Protein AF-A0A0C2BKU8-F1 (afdb_monomer_lite)

Radius of gyration: 34.95 Å; chains: 1; bounding box: 82×51×91 Å

Sequence (147 aa):
ICYSTWIFSVIFDGPMEIPIPKVNTPAYRVHENASNPDSPMIVQLNQTLTANYTGFSFHTLGENMFTNYTMDYTTERQTDFALMFAIIFSGVTATSLWRWDKPTDVSVSEHRASSARERRTRSMAAIPVVGKYSLERQQLERQQSLP

pLDDT: mean 70.04, std 15.06, range [38.47, 89.38]

Foldseek 3Di:
DVVVVVVCCQPPQAWDWDWDDLVPQVVQWDFPDPVDPPGGTDGDSVDTDTDTDRDNYPVVVVVVPDDDFDADPPPRDTDDPVNVVVVVVVVVVVVVVVVPPPPPPPPPVVVVVVVVVVVVVVVDDDDDDDDPPPPVVVVVVVVPPDD

Secondary structure (DSSP, 8-state):
-HHHHHHHHHHHPPPEEEEPPTT-GGGGEEES-TT-TTSPEEE-TTS--EEEE--S-HHHHHHHTS----B-TTT-SBP-HHHHHHHHHHHHHHHHHTTT-----THHHHHHHHHHHHHHHTT--------GGGTTHHHHGGGS---

Structure (mmCIF, N/CA/C/O backbone):
data_AF-A0A0C2BKU8-F1
#
_entry.id   AF-A0A0C2BKU8-F1
#
loop_
_atom_site.group_PDB
_atom_site.id
_atom_site.type_symbol
_atom_site.label_atom_id
_atom_site.label_alt_id
_atom_site.label_comp_id
_atom_site.label_asym_id
_atom_site.label_entity_id
_atom_site.label_seq_id
_atom_site.pdbx_PDB_ins_code
_atom_site.Cartn_x
_atom_site.Cartn_y
_atom_site.Cartn_z
_atom_site.occupancy
_atom_site.B_iso_or_equiv
_atom_site.auth_seq_id
_atom_site.auth_comp_id
_atom_site.auth_asym_id
_atom_site.auth_atom_id
_atom_site.pdbx_PDB_model_num
ATOM 1 N N . ILE A 1 1 ? -5.786 -14.640 30.287 1.00 66.88 1 ILE A N 1
ATOM 2 C CA . ILE A 1 1 ? -5.046 -13.358 30.210 1.00 66.88 1 ILE A CA 1
ATOM 3 C C . ILE A 1 1 ? -4.568 -13.072 28.785 1.00 66.88 1 ILE A C 1
ATOM 5 O O . ILE A 1 1 ? -5.021 -12.083 28.234 1.00 66.88 1 ILE A O 1
ATOM 9 N N . CYS A 1 2 ? -3.785 -13.938 28.129 1.00 74.69 2 CYS A N 1
ATOM 10 C CA . CYS A 1 2 ? -3.293 -13.645 26.766 1.00 74.69 2 CYS A CA 1
ATOM 11 C C . CYS A 1 2 ? -4.375 -13.695 25.666 1.00 74.69 2 CYS A C 1
ATOM 13 O O . CYS A 1 2 ? -4.401 -12.850 24.780 1.00 74.69 2 CYS A O 1
ATOM 15 N N . TYR A 1 3 ? -5.308 -14.652 25.729 1.00 82.88 3 TYR A N 1
ATOM 16 C CA . TYR A 1 3 ? -6.423 -14.710 24.769 1.00 82.88 3 TYR A CA 1
ATOM 17 C C . TYR A 1 3 ? -7.468 -13.619 25.012 1.00 82.88 3 TYR A C 1
ATOM 19 O O . TYR A 1 3 ? -8.064 -13.108 24.072 1.00 82.88 3 TYR A O 1
ATOM 27 N N . SER A 1 4 ? -7.670 -13.224 26.269 1.00 82.12 4 SER A N 1
ATOM 28 C CA . SER A 1 4 ? -8.626 -12.174 26.625 1.00 82.12 4 SER A CA 1
ATOM 29 C C . SER A 1 4 ? -8.178 -10.794 26.138 1.00 82.12 4 SER A C 1
ATOM 31 O O . SER A 1 4 ? -9.024 -10.022 25.707 1.00 82.12 4 SER A O 1
ATOM 33 N N . THR A 1 5 ? -6.873 -10.491 26.143 1.00 81.50 5 THR A N 1
ATOM 34 C CA . THR A 1 5 ? -6.351 -9.237 25.566 1.00 81.50 5 THR A CA 1
ATOM 35 C C . THR A 1 5 ? -6.493 -9.207 24.049 1.00 81.50 5 THR A C 1
ATOM 37 O O . THR A 1 5 ? -6.810 -8.161 23.495 1.00 81.50 5 THR A O 1
ATOM 40 N N . TRP A 1 6 ? -6.323 -10.353 23.381 1.00 80.25 6 TRP A N 1
ATOM 41 C CA . TRP A 1 6 ? -6.572 -10.460 21.945 1.00 80.25 6 TRP A CA 1
ATOM 42 C C . TRP A 1 6 ? -8.049 -10.214 21.618 1.00 80.25 6 TRP A C 1
ATOM 44 O O . TRP A 1 6 ? -8.342 -9.313 20.842 1.00 80.25 6 TRP A O 1
ATOM 54 N N . ILE A 1 7 ? -8.979 -10.919 22.279 1.00 79.50 7 ILE A N 1
ATOM 55 C CA . ILE A 1 7 ? -10.431 -10.732 22.076 1.00 79.50 7 ILE A CA 1
ATOM 56 C C . ILE A 1 7 ? -10.855 -9.284 22.363 1.00 79.50 7 ILE A C 1
ATOM 58 O O . ILE A 1 7 ? -11.674 -8.732 21.637 1.00 79.50 7 ILE A O 1
ATOM 62 N N . PHE A 1 8 ? -10.292 -8.655 23.398 1.00 75.75 8 PHE A N 1
ATOM 63 C CA . PHE A 1 8 ? -10.585 -7.260 23.721 1.00 75.75 8 PHE A CA 1
ATOM 64 C C . PHE A 1 8 ? -10.119 -6.298 22.615 1.00 75.75 8 PHE A C 1
ATOM 66 O O . PHE A 1 8 ? -10.878 -5.414 22.237 1.00 75.75 8 PHE A O 1
ATOM 73 N N . SER A 1 9 ? -8.932 -6.505 22.036 1.00 75.50 9 SER A N 1
ATOM 74 C CA . SER A 1 9 ? -8.468 -5.712 20.884 1.00 75.50 9 SER A CA 1
ATOM 75 C C . SER A 1 9 ? -9.400 -5.863 19.675 1.00 75.50 9 SER A C 1
ATOM 77 O O . SER A 1 9 ? -9.760 -4.869 19.057 1.00 75.50 9 SER A O 1
ATOM 79 N N . VAL A 1 10 ? -9.918 -7.068 19.409 1.00 72.88 10 VAL A N 1
ATOM 80 C CA . VAL A 1 10 ? -10.861 -7.292 18.293 1.00 72.88 10 VAL A CA 1
ATOM 81 C C . VAL A 1 10 ? -12.186 -6.525 18.447 1.00 72.88 10 VAL A C 1
ATOM 83 O O . VAL A 1 10 ? -12.819 -6.185 17.450 1.00 72.88 10 VAL A O 1
ATOM 86 N N . ILE A 1 11 ? -12.643 -6.290 19.682 1.00 73.62 11 ILE A N 1
ATOM 87 C CA . ILE A 1 11 ? -13.966 -5.703 19.960 1.00 73.62 11 ILE A CA 1
ATOM 88 C C . ILE A 1 11 ? -13.892 -4.184 20.176 1.00 73.62 11 ILE A C 1
ATOM 90 O O . ILE A 1 11 ? -14.856 -3.485 19.868 1.00 73.62 11 ILE A O 1
ATOM 94 N N . PHE A 1 12 ? -12.783 -3.672 20.719 1.00 68.44 12 PHE A N 1
ATOM 95 C CA . PHE A 1 12 ? -12.701 -2.294 21.218 1.00 68.44 12 PHE A CA 1
ATOM 96 C C . PHE A 1 12 ? -11.773 -1.364 20.423 1.00 68.44 12 PHE A C 1
ATOM 98 O O . PHE A 1 12 ? -11.759 -0.169 20.718 1.00 68.44 12 PHE A O 1
ATOM 105 N N . ASP A 1 13 ? -11.035 -1.852 19.421 1.00 68.62 13 ASP A N 1
ATOM 106 C CA . ASP A 1 13 ? -10.236 -0.968 18.565 1.00 68.62 13 ASP A CA 1
ATOM 107 C C . ASP A 1 13 ? -11.130 -0.209 17.564 1.00 6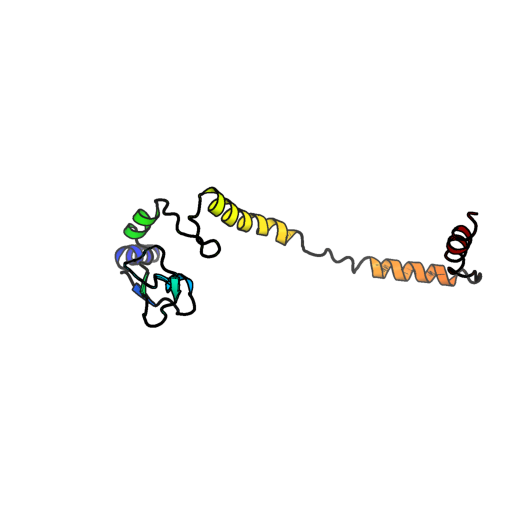8.62 13 ASP A C 1
ATOM 109 O O . ASP A 1 13 ? -11.822 -0.790 16.725 1.00 68.62 13 ASP A O 1
ATOM 113 N N . GLY A 1 14 ? -11.140 1.121 17.688 1.00 71.69 14 GLY A N 1
ATOM 114 C CA . GLY A 1 14 ? -11.842 2.040 16.789 1.00 71.69 14 GLY A CA 1
ATOM 115 C C . GLY A 1 14 ? -10.983 2.472 15.590 1.00 71.69 14 GLY A C 1
ATOM 116 O O . GLY A 1 14 ? -9.761 2.319 15.620 1.00 71.69 14 GLY A O 1
ATOM 117 N N . PRO A 1 15 ? -11.594 3.036 14.529 1.00 75.31 15 PRO A N 1
ATOM 118 C CA . PRO A 1 15 ? -10.853 3.553 13.382 1.00 75.31 15 PRO A CA 1
ATOM 119 C C . PRO A 1 15 ? -9.933 4.709 13.797 1.00 75.31 15 PRO A C 1
ATOM 121 O O . PRO A 1 15 ? -10.371 5.683 14.405 1.00 75.31 15 PRO A O 1
ATOM 124 N N . MET A 1 16 ? -8.655 4.600 13.442 1.00 82.38 16 MET A N 1
ATOM 125 C CA . MET A 1 16 ? -7.644 5.640 13.599 1.00 82.38 16 MET A CA 1
ATOM 126 C C . MET A 1 16 ? -7.436 6.362 12.268 1.00 82.38 16 MET A C 1
ATOM 128 O O . MET A 1 16 ? -7.187 5.724 11.246 1.00 82.38 16 MET A O 1
ATOM 132 N N . GLU A 1 17 ? -7.477 7.691 12.283 1.00 88.00 17 GLU A N 1
ATOM 133 C CA . GLU A 1 17 ? -7.132 8.505 11.117 1.00 88.00 17 GLU A CA 1
ATOM 134 C C . GLU A 1 17 ? -5.614 8.679 11.025 1.00 88.00 17 GLU A C 1
ATOM 136 O O . GLU A 1 17 ? -4.986 9.309 11.879 1.00 88.00 17 GLU A O 1
ATOM 141 N N . ILE A 1 18 ? -5.014 8.118 9.977 1.00 87.19 18 ILE A N 1
ATOM 142 C CA . ILE A 1 18 ? -3.577 8.204 9.719 1.00 87.19 18 ILE A CA 1
ATOM 143 C C . ILE A 1 18 ? -3.342 9.183 8.562 1.00 87.19 18 ILE A C 1
ATOM 145 O O . ILE A 1 18 ? -3.861 8.961 7.465 1.00 87.19 18 ILE A O 1
ATOM 149 N N . PRO A 1 19 ? -2.558 10.260 8.754 1.00 87.44 19 PRO A N 1
ATOM 150 C CA . PRO A 1 19 ? -2.251 11.191 7.677 1.00 87.44 19 PRO A CA 1
ATOM 151 C C . PRO A 1 19 ? -1.359 10.524 6.624 1.00 87.44 19 PRO A C 1
ATOM 153 O O . PRO A 1 19 ? -0.315 9.948 6.940 1.00 87.44 19 PRO A O 1
ATOM 156 N N . ILE A 1 20 ? -1.751 10.635 5.356 1.00 87.69 20 ILE A N 1
ATOM 157 C CA . ILE A 1 20 ? -0.957 10.147 4.229 1.00 87.69 20 ILE A CA 1
ATOM 158 C C . ILE A 1 20 ? 0.246 11.085 4.049 1.00 87.69 20 ILE A C 1
ATOM 160 O O . ILE A 1 20 ? 0.098 12.310 4.088 1.00 87.69 20 ILE A O 1
ATOM 164 N N . PRO A 1 21 ? 1.466 10.558 3.868 1.00 85.50 21 PRO A N 1
ATOM 165 C CA . PRO A 1 21 ? 2.624 11.404 3.651 1.00 85.50 21 PRO A CA 1
ATOM 166 C C . PRO A 1 21 ? 2.584 12.029 2.250 1.00 85.50 21 PRO A C 1
ATOM 168 O O . PRO A 1 21 ? 2.335 11.349 1.254 1.00 85.50 21 PRO A O 1
ATOM 171 N N . LYS A 1 22 ? 2.927 13.319 2.152 1.00 83.50 22 LYS A N 1
ATOM 172 C CA . LYS A 1 22 ? 2.912 14.094 0.892 1.00 83.50 22 LYS A CA 1
ATOM 173 C C . LYS A 1 22 ? 3.865 13.579 -0.196 1.00 83.50 22 LYS A C 1
ATOM 175 O O . LYS A 1 22 ? 3.753 13.991 -1.345 1.00 83.50 22 LYS A O 1
ATOM 180 N N . VAL A 1 23 ? 4.790 12.679 0.149 1.00 81.50 23 VAL A N 1
ATOM 181 C CA . VAL A 1 23 ? 5.654 11.985 -0.824 1.00 81.50 23 VAL A CA 1
ATOM 182 C C . VAL A 1 23 ? 4.901 10.932 -1.640 1.00 81.50 23 VAL A C 1
ATOM 184 O O . VAL A 1 23 ? 5.395 10.508 -2.679 1.00 81.50 23 VAL A O 1
ATOM 187 N N . ASN A 1 24 ? 3.707 10.516 -1.204 1.00 81.44 24 ASN A N 1
ATOM 188 C CA . ASN A 1 24 ? 2.858 9.600 -1.955 1.00 81.44 24 ASN A CA 1
ATOM 189 C C . ASN A 1 24 ? 2.138 10.345 -3.087 1.00 81.44 24 ASN A C 1
ATOM 191 O O . ASN A 1 24 ? 0.933 10.578 -3.023 1.00 81.44 24 ASN A O 1
ATOM 195 N N . THR A 1 25 ? 2.886 10.747 -4.117 1.00 79.69 25 THR A N 1
ATOM 196 C CA . THR A 1 25 ? 2.375 11.520 -5.258 1.00 79.69 25 THR A CA 1
ATOM 197 C C . THR A 1 25 ? 1.090 10.935 -5.857 1.00 79.69 25 THR A C 1
ATOM 199 O O . THR A 1 25 ? 0.172 11.725 -6.071 1.00 79.69 25 THR A O 1
ATOM 202 N N . PRO A 1 26 ? 0.949 9.604 -6.063 1.00 80.44 26 PRO A N 1
ATOM 203 C CA . PRO A 1 26 ? -0.278 9.015 -6.602 1.00 80.44 26 PRO A CA 1
ATOM 204 C C . PRO A 1 26 ? -1.553 9.316 -5.808 1.00 80.44 26 PRO A C 1
ATOM 206 O O . PRO A 1 26 ? -2.597 9.522 -6.417 1.00 80.44 26 PRO A O 1
ATOM 209 N N . ALA A 1 27 ? -1.483 9.402 -4.476 1.00 79.56 27 ALA A N 1
ATOM 210 C CA . ALA A 1 27 ? -2.663 9.662 -3.646 1.00 79.56 27 ALA A CA 1
ATOM 211 C C . ALA A 1 27 ? -3.203 11.095 -3.774 1.00 79.56 27 ALA A C 1
ATOM 213 O O . ALA A 1 27 ? -4.371 11.331 -3.491 1.00 79.56 27 ALA A O 1
ATOM 214 N N . TYR A 1 28 ? -2.375 12.048 -4.211 1.00 82.88 28 TYR A N 1
ATOM 215 C CA . TYR A 1 28 ? -2.745 13.463 -4.336 1.00 82.88 28 TYR A CA 1
ATOM 216 C C . TYR A 1 28 ? -3.042 13.884 -5.780 1.00 82.88 28 TYR A C 1
ATOM 218 O O . TYR A 1 28 ? -3.101 15.081 -6.069 1.00 82.88 28 TYR A O 1
ATOM 226 N N . ARG A 1 29 ? -3.191 12.929 -6.707 1.00 80.56 29 ARG A N 1
ATOM 227 C CA . ARG A 1 29 ? -3.529 13.217 -8.106 1.00 80.56 29 ARG A CA 1
ATOM 228 C C . ARG A 1 29 ? -5.030 13.453 -8.214 1.00 80.56 29 ARG A C 1
ATOM 230 O O . ARG A 1 29 ? -5.827 12.566 -7.932 1.00 80.56 29 ARG A O 1
ATOM 237 N N . VAL A 1 30 ? -5.404 14.657 -8.625 1.00 79.44 30 VAL A N 1
ATOM 238 C CA . VAL A 1 30 ? -6.793 15.073 -8.836 1.00 79.44 30 VAL A CA 1
ATOM 239 C C . VAL A 1 30 ? -6.903 15.620 -10.254 1.00 79.44 30 VAL A C 1
ATOM 241 O O . VAL A 1 30 ? -5.950 16.202 -10.770 1.00 79.44 30 VAL A O 1
ATOM 244 N N . HIS A 1 31 ? -8.044 15.419 -10.905 1.00 79.38 31 HIS A N 1
ATOM 245 C CA . HIS A 1 31 ? -8.305 16.025 -12.209 1.00 79.38 31 HIS A CA 1
ATOM 246 C C . HIS A 1 31 ? -8.246 17.553 -12.080 1.00 79.38 31 HIS A C 1
ATOM 248 O O . HIS A 1 31 ? -8.803 18.109 -11.130 1.00 79.38 31 HIS A O 1
ATOM 254 N N . GLU A 1 32 ? -7.569 18.231 -13.013 1.00 77.75 32 GLU A N 1
ATOM 255 C CA . GLU A 1 32 ? -7.480 19.699 -13.033 1.00 77.75 32 GLU A CA 1
ATOM 256 C C . GLU A 1 32 ? -8.868 20.346 -13.000 1.00 77.75 32 GLU A C 1
ATOM 258 O O . GLU A 1 32 ? -9.074 21.366 -12.342 1.00 77.75 32 GLU A O 1
ATOM 263 N N . ASN A 1 33 ? -9.839 19.708 -13.654 1.00 80.00 33 ASN A N 1
ATOM 264 C CA . ASN A 1 33 ? -11.221 20.133 -13.639 1.00 80.00 33 ASN A CA 1
ATOM 265 C C . ASN A 1 33 ? -12.131 18.977 -13.217 1.00 80.00 33 ASN A C 1
ATOM 267 O O . ASN A 1 33 ? -12.316 18.022 -13.967 1.00 80.00 33 ASN A O 1
ATOM 271 N N . ALA A 1 34 ? -12.771 19.103 -12.053 1.00 70.12 34 ALA A N 1
ATOM 272 C CA . ALA A 1 34 ? -13.730 18.113 -11.551 1.00 70.12 34 ALA A CA 1
ATOM 273 C C . ALA A 1 34 ? -14.908 17.865 -12.515 1.00 70.12 34 ALA A C 1
ATOM 275 O O . ALA A 1 34 ? -15.522 16.803 -12.485 1.00 70.12 34 ALA A O 1
ATOM 276 N N . SER A 1 35 ? -15.209 18.836 -13.382 1.00 79.25 35 SER A N 1
ATOM 277 C CA . SER A 1 35 ? -16.297 18.760 -14.361 1.00 79.25 35 SER A CA 1
ATOM 278 C C . SER A 1 35 ? -15.891 18.108 -15.687 1.00 79.25 35 SER A C 1
ATOM 280 O O . SER A 1 35 ? -16.768 17.813 -16.495 1.00 79.25 35 SER A O 1
ATOM 282 N N . ASN A 1 36 ? -14.590 17.919 -15.950 1.00 76.12 36 ASN A N 1
ATOM 283 C CA . ASN A 1 36 ? -14.095 17.331 -17.194 1.00 76.12 36 ASN A CA 1
ATOM 284 C C . ASN A 1 36 ? -13.255 16.072 -16.897 1.00 76.12 36 ASN A C 1
ATOM 286 O O . ASN A 1 36 ? -12.102 16.208 -16.473 1.00 76.12 36 ASN A O 1
ATOM 290 N N . PRO A 1 37 ? -13.798 14.864 -17.141 1.00 73.38 37 PRO A N 1
ATOM 291 C CA . PRO A 1 37 ? -13.095 13.609 -16.882 1.00 73.38 37 PRO A CA 1
ATOM 292 C C . PRO A 1 37 ? -11.882 13.387 -17.800 1.00 73.38 37 PRO A C 1
ATOM 294 O O . PRO A 1 37 ? -11.043 12.558 -17.478 1.00 73.38 37 PRO A O 1
ATOM 297 N N . ASP A 1 38 ? -11.748 14.149 -18.890 1.00 79.19 38 ASP A N 1
ATOM 298 C CA . ASP A 1 38 ? -10.607 14.068 -19.813 1.00 79.19 38 ASP A CA 1
ATOM 299 C C . ASP A 1 38 ? -9.499 15.092 -19.485 1.00 79.19 38 ASP A C 1
ATOM 301 O O . ASP A 1 38 ? -8.536 15.252 -20.239 1.00 79.19 38 ASP A O 1
ATOM 305 N N . SER A 1 39 ? -9.640 15.845 -18.388 1.00 73.81 39 SER A N 1
ATOM 306 C CA . SER A 1 39 ? -8.640 16.835 -17.972 1.00 73.81 39 SER A CA 1
ATOM 307 C C . SER A 1 39 ? -7.378 16.171 -17.401 1.00 73.81 39 SER A C 1
ATOM 309 O O . SER A 1 39 ? -7.461 15.102 -16.791 1.00 73.81 39 SER A O 1
ATOM 311 N 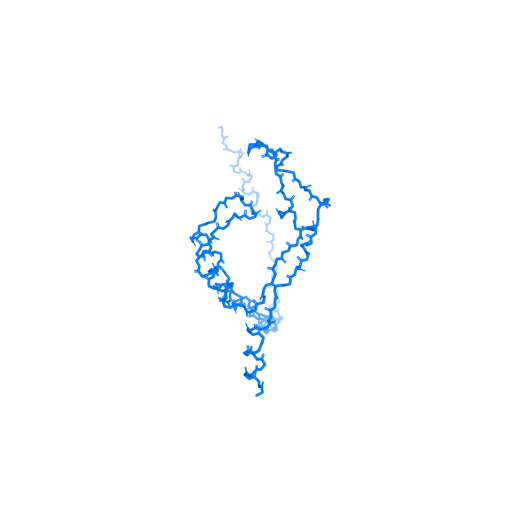N . PRO A 1 40 ? -6.188 16.780 -17.576 1.00 76.94 40 PRO A N 1
ATOM 312 C CA . PRO A 1 40 ? -4.953 16.201 -17.066 1.00 76.94 40 PRO A CA 1
ATOM 313 C C . PRO A 1 40 ? -4.985 16.110 -15.534 1.00 76.94 40 PRO A C 1
ATOM 315 O O . PRO A 1 40 ? -5.525 16.972 -14.836 1.00 76.94 40 PRO A O 1
ATOM 318 N N . MET A 1 41 ? -4.377 15.055 -14.995 1.00 75.56 41 MET A N 1
ATOM 319 C CA . MET A 1 41 ? -4.234 14.895 -13.551 1.00 75.56 41 MET A CA 1
ATOM 320 C C . MET A 1 41 ? -3.133 15.819 -13.023 1.00 75.56 41 MET A C 1
ATOM 322 O O . MET A 1 41 ? -1.978 15.721 -13.441 1.00 75.56 41 MET A O 1
ATOM 326 N N . ILE A 1 42 ? -3.470 16.665 -12.054 1.00 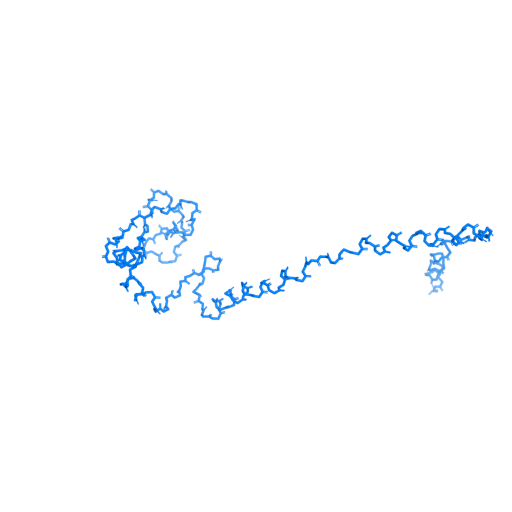79.12 42 ILE A N 1
ATOM 327 C CA . ILE A 1 42 ? -2.533 17.535 -11.339 1.00 79.12 42 ILE A CA 1
ATOM 328 C C . ILE A 1 42 ? -2.317 17.034 -9.911 1.00 79.12 42 ILE A C 1
ATOM 330 O O . ILE A 1 42 ? -3.208 16.456 -9.289 1.00 79.12 42 ILE A O 1
ATOM 334 N N . VAL A 1 43 ? -1.117 17.250 -9.369 1.00 81.75 43 VAL A N 1
ATOM 335 C CA . VAL A 1 43 ? -0.784 16.837 -8.000 1.00 81.75 43 VAL A CA 1
ATOM 336 C C . VAL A 1 43 ? -1.115 17.972 -7.026 1.00 81.75 43 VAL A C 1
ATOM 338 O O . VAL A 1 43 ? -0.496 19.035 -7.066 1.00 81.75 43 VAL A O 1
ATOM 341 N N . GLN A 1 44 ? -2.073 17.749 -6.128 1.00 78.75 44 GLN A N 1
ATOM 342 C CA . GLN A 1 44 ? -2.546 18.742 -5.160 1.00 78.75 44 GLN A CA 1
ATOM 343 C C . GLN A 1 44 ? -2.040 18.430 -3.739 1.00 78.75 44 GLN A C 1
ATOM 345 O O . GLN A 1 44 ? -2.685 17.710 -2.984 1.00 78.75 44 GLN A O 1
ATOM 350 N N . LEU A 1 45 ? -0.887 19.000 -3.353 1.00 80.00 45 LEU A N 1
ATOM 351 C CA . LEU A 1 45 ? -0.255 18.833 -2.019 1.00 80.00 45 LEU A CA 1
ATOM 352 C C . LEU A 1 45 ? -0.757 19.822 -0.945 1.00 80.00 45 LEU A C 1
ATOM 354 O O . LEU A 1 45 ? -0.239 19.855 0.181 1.00 80.00 45 LEU A O 1
ATOM 358 N N . ASN A 1 46 ? -1.715 20.675 -1.300 1.00 81.38 46 ASN A N 1
ATOM 359 C CA . ASN A 1 46 ? -2.305 21.677 -0.410 1.00 81.38 46 ASN A CA 1
ATOM 360 C C . ASN A 1 46 ? -3.264 21.055 0.621 1.00 81.38 46 ASN A C 1
ATOM 362 O O . ASN A 1 46 ? -3.410 21.600 1.711 1.00 81.38 46 ASN A O 1
ATOM 366 N N . GLN A 1 47 ? -3.855 19.905 0.305 1.00 78.06 47 GLN A N 1
ATOM 367 C CA . GLN A 1 47 ? -4.736 19.145 1.187 1.00 78.06 47 GLN A CA 1
ATOM 368 C C . GLN A 1 47 ? -3.971 18.102 2.011 1.00 78.06 47 GLN A C 1
ATOM 370 O O . GLN A 1 47 ? -2.961 17.546 1.571 1.00 78.06 47 GLN A O 1
ATOM 375 N N . THR A 1 48 ? -4.465 17.821 3.215 1.00 80.69 48 THR A N 1
ATOM 376 C CA . THR A 1 48 ? -3.992 16.710 4.049 1.00 80.69 48 THR A CA 1
ATOM 377 C C . THR A 1 48 ? -5.013 15.588 3.943 1.00 80.69 48 THR A C 1
ATOM 379 O O . THR A 1 48 ? -6.107 15.704 4.483 1.00 80.69 48 THR A O 1
ATOM 382 N N . LEU A 1 49 ? -4.664 14.524 3.222 1.00 82.75 49 LEU A N 1
ATOM 383 C CA . LEU A 1 49 ? -5.488 13.322 3.132 1.00 82.75 49 LEU A CA 1
ATOM 384 C C . LEU A 1 49 ? -5.234 12.444 4.359 1.00 82.75 49 LEU A C 1
ATOM 386 O O . LEU A 1 49 ? -4.079 12.165 4.692 1.00 82.75 49 LEU A O 1
ATOM 390 N N . THR A 1 50 ? -6.303 12.013 5.019 1.00 84.94 50 THR A N 1
ATOM 391 C CA . THR A 1 50 ? -6.269 11.014 6.090 1.00 84.94 50 THR A CA 1
ATOM 392 C C . THR A 1 50 ? -6.848 9.701 5.574 1.00 84.94 50 THR A C 1
ATOM 394 O O . THR A 1 50 ? -7.791 9.683 4.785 1.00 84.94 50 THR A O 1
ATOM 397 N N . ALA A 1 51 ? -6.240 8.590 5.977 1.00 84.06 51 ALA A N 1
ATOM 398 C CA . ALA A 1 51 ? -6.722 7.246 5.698 1.00 84.06 51 ALA A CA 1
ATOM 399 C C . ALA A 1 51 ? -7.205 6.601 6.999 1.00 84.06 51 ALA A C 1
ATOM 401 O O . ALA A 1 51 ? -6.546 6.716 8.033 1.00 84.06 51 ALA A O 1
ATOM 402 N N . ASN A 1 52 ? -8.336 5.899 6.937 1.00 87.25 52 ASN A N 1
ATOM 403 C CA . ASN A 1 52 ? -8.885 5.192 8.089 1.00 87.25 52 ASN A CA 1
ATOM 404 C C . ASN A 1 52 ? -8.214 3.830 8.246 1.00 87.25 52 ASN A C 1
ATOM 406 O O . ASN A 1 52 ? -8.355 2.952 7.396 1.00 87.25 52 ASN A O 1
ATOM 410 N N . TYR A 1 53 ? -7.517 3.649 9.361 1.00 84.00 53 TYR A N 1
ATOM 411 C CA . TYR A 1 53 ? -6.928 2.385 9.770 1.00 84.00 53 TYR A CA 1
ATOM 412 C C . TYR A 1 53 ? -7.733 1.797 10.928 1.00 84.00 53 TYR A C 1
ATOM 414 O O . TYR A 1 53 ? -7.748 2.341 12.028 1.00 84.00 53 TYR A O 1
ATOM 422 N N . THR A 1 54 ? -8.426 0.689 10.681 1.00 80.81 54 THR A N 1
ATOM 423 C CA . THR A 1 54 ? -9.377 0.075 11.627 1.00 80.81 54 THR A CA 1
ATOM 424 C C . THR A 1 54 ? -8.791 -1.094 12.424 1.00 80.81 54 THR A C 1
ATOM 426 O O . THR A 1 54 ? -9.522 -1.773 13.140 1.00 80.81 54 THR A O 1
ATOM 429 N N . GLY A 1 55 ? -7.480 -1.345 12.321 1.00 81.31 55 GLY A N 1
ATOM 430 C CA . GLY A 1 55 ? -6.813 -2.427 13.048 1.00 81.31 55 GLY A CA 1
ATOM 431 C C . GLY A 1 55 ? -7.367 -3.816 12.699 1.00 81.31 55 GLY A C 1
ATOM 432 O O . GLY A 1 55 ? -7.592 -4.131 11.530 1.00 81.31 55 GLY A O 1
ATOM 433 N N . PHE A 1 56 ? -7.566 -4.666 13.712 1.00 77.31 56 PHE A N 1
ATOM 434 C CA . PHE A 1 56 ? -8.145 -6.003 13.548 1.00 77.31 56 PHE A CA 1
ATOM 435 C C . PHE A 1 56 ? -9.660 -5.965 13.798 1.00 77.31 56 PHE A C 1
ATOM 437 O O . PHE A 1 56 ? -10.129 -6.253 14.895 1.00 77.31 56 PHE A O 1
ATOM 444 N N . SER A 1 57 ? -10.428 -5.614 12.764 1.00 81.12 57 SER A N 1
ATOM 445 C CA . SER A 1 57 ? -11.895 -5.560 12.808 1.00 81.12 57 SER A CA 1
ATOM 446 C C . SER A 1 57 ? -12.524 -6.587 11.867 1.00 81.12 57 SER A C 1
ATOM 448 O O . SER A 1 57 ? -12.230 -6.609 10.670 1.00 81.12 57 SER A O 1
ATOM 450 N N . PHE A 1 58 ? -13.443 -7.413 12.383 1.00 77.62 58 PHE A N 1
ATOM 451 C CA . PHE A 1 58 ? -14.193 -8.379 11.566 1.00 77.62 58 PHE A CA 1
ATOM 452 C C . PHE A 1 58 ? -15.102 -7.710 10.528 1.00 77.62 58 PHE A C 1
ATOM 454 O O . PHE A 1 58 ? -15.348 -8.296 9.476 1.00 77.62 58 PHE A O 1
ATOM 461 N N . HIS A 1 59 ? -15.566 -6.487 10.797 1.00 82.31 59 HIS A N 1
ATOM 462 C CA . HIS A 1 59 ? -16.356 -5.714 9.841 1.00 82.31 59 HIS A CA 1
ATOM 463 C C . HIS A 1 59 ? -15.515 -5.363 8.611 1.00 82.31 59 HIS A C 1
ATOM 465 O O . HIS A 1 59 ? -15.861 -5.735 7.493 1.00 82.31 59 HIS A O 1
ATOM 471 N N . THR A 1 60 ? -14.350 -4.745 8.831 1.00 82.81 60 THR A N 1
ATOM 472 C CA . THR A 1 60 ? -13.423 -4.400 7.747 1.00 82.81 60 THR A CA 1
ATOM 473 C C . THR A 1 60 ? -12.884 -5.649 7.051 1.00 82.81 60 THR A C 1
ATOM 475 O O . THR A 1 60 ? -12.740 -5.653 5.832 1.00 82.81 60 THR A O 1
ATOM 478 N N . LEU A 1 61 ? -12.623 -6.738 7.782 1.00 84.12 61 LEU A N 1
ATOM 479 C CA . LEU A 1 61 ? -12.210 -8.004 7.172 1.00 84.12 61 LEU A CA 1
ATOM 480 C C . LEU A 1 61 ? -13.279 -8.556 6.217 1.00 84.12 61 LEU A C 1
ATOM 482 O O . LEU A 1 61 ? -12.944 -8.986 5.117 1.00 84.12 61 LEU A O 1
ATOM 486 N N . GLY A 1 62 ? -14.553 -8.526 6.622 1.00 83.81 62 GLY A N 1
ATOM 487 C CA . GLY A 1 62 ? -15.670 -8.965 5.786 1.00 83.81 62 GLY A CA 1
ATOM 488 C C . GLY A 1 62 ? -15.804 -8.143 4.504 1.00 83.81 62 GLY A C 1
ATOM 489 O O . GLY A 1 62 ? -15.998 -8.707 3.430 1.00 83.81 62 GLY A O 1
ATOM 490 N N . GLU A 1 63 ? -15.623 -6.826 4.596 1.00 84.25 63 GLU A N 1
ATOM 491 C CA . GLU A 1 63 ? -15.654 -5.922 3.438 1.00 84.25 63 GLU A CA 1
ATOM 492 C C . GLU A 1 63 ? -14.483 -6.156 2.469 1.00 84.25 63 GLU A C 1
ATOM 494 O O . GLU A 1 63 ? -14.654 -6.034 1.259 1.00 84.25 63 GLU A O 1
ATOM 499 N N . ASN A 1 64 ? -13.312 -6.552 2.979 1.00 85.25 64 ASN A N 1
ATOM 500 C CA . ASN A 1 64 ? -12.115 -6.818 2.171 1.00 85.25 64 ASN A CA 1
ATOM 501 C C . ASN A 1 64 ? -12.017 -8.262 1.643 1.00 85.25 64 ASN A C 1
ATOM 503 O O . ASN A 1 64 ? -11.073 -8.586 0.925 1.00 85.25 64 ASN A O 1
ATOM 507 N N . MET A 1 65 ? -12.967 -9.143 1.973 1.00 85.31 65 MET A N 1
ATOM 508 C CA . MET A 1 65 ? -12.987 -10.516 1.446 1.00 85.31 65 MET A CA 1
ATOM 509 C C . MET A 1 65 ? -13.323 -10.581 -0.048 1.00 85.31 65 MET A C 1
ATOM 511 O O . MET A 1 65 ? -13.013 -11.575 -0.706 1.00 85.31 65 MET A O 1
ATOM 515 N N . PHE A 1 66 ? -13.969 -9.547 -0.586 1.00 84.12 66 PHE A N 1
ATOM 516 C CA . PHE A 1 66 ? -14.324 -9.479 -1.996 1.00 84.12 66 PHE A CA 1
ATOM 517 C C . PHE A 1 66 ? -13.241 -8.765 -2.801 1.00 84.12 66 PHE A C 1
ATOM 519 O O . PHE A 1 66 ? -12.626 -7.800 -2.352 1.00 84.12 66 PHE A O 1
ATOM 526 N N . THR A 1 67 ? -13.014 -9.242 -4.023 1.00 78.19 67 THR A N 1
ATOM 527 C CA . THR A 1 67 ? -12.016 -8.664 -4.922 1.00 78.19 67 THR A CA 1
ATOM 528 C C . THR A 1 67 ? -12.435 -7.263 -5.354 1.00 78.19 67 THR A C 1
ATOM 530 O O . THR A 1 67 ? -13.437 -7.103 -6.049 1.00 78.19 67 THR A O 1
ATOM 533 N N . ASN A 1 68 ? -11.630 -6.266 -4.998 1.00 84.19 68 ASN A N 1
ATOM 534 C CA . ASN A 1 68 ? -11.724 -4.910 -5.522 1.00 84.19 68 ASN A CA 1
ATOM 535 C C . ASN A 1 68 ? -10.368 -4.530 -6.125 1.00 84.19 68 ASN A C 1
ATOM 537 O O . ASN A 1 68 ? -9.474 -4.049 -5.428 1.00 84.19 68 ASN A O 1
ATOM 541 N N . TYR A 1 69 ? -10.186 -4.842 -7.409 1.00 79.62 69 TYR A N 1
ATOM 542 C CA . TYR A 1 69 ? -8.943 -4.554 -8.112 1.00 79.62 69 TYR A CA 1
ATOM 543 C C . TYR A 1 69 ? -8.838 -3.060 -8.407 1.00 79.62 69 TYR A C 1
ATOM 545 O O . TYR A 1 69 ? -9.657 -2.486 -9.125 1.00 79.62 69 TYR A O 1
ATOM 553 N N . THR A 1 70 ? -7.817 -2.425 -7.843 1.00 82.19 70 THR A N 1
ATOM 554 C CA . THR A 1 70 ? -7.554 -1.000 -8.030 1.00 82.19 70 THR A CA 1
ATOM 555 C C . THR A 1 70 ? -6.613 -0.764 -9.207 1.00 82.19 70 THR A C 1
ATOM 557 O O . THR A 1 70 ? -6.130 -1.698 -9.856 1.00 82.19 70 THR A O 1
ATOM 560 N N . MET A 1 71 ? -6.385 0.506 -9.529 1.00 80.88 71 MET A N 1
ATOM 561 C CA . MET A 1 71 ? -5.448 0.885 -10.579 1.00 80.88 71 MET A CA 1
ATOM 562 C C . MET A 1 71 ? -4.005 0.650 -10.135 1.00 80.88 71 MET A C 1
ATOM 564 O O . MET A 1 71 ? -3.632 0.950 -9.001 1.00 80.88 71 MET A O 1
ATOM 568 N N . ASP A 1 72 ? -3.190 0.139 -11.052 1.00 80.81 72 ASP A N 1
ATOM 569 C CA . ASP A 1 72 ? -1.750 0.040 -10.861 1.00 80.81 72 ASP A CA 1
ATOM 570 C C . ASP A 1 72 ? -1.113 1.437 -10.844 1.00 80.81 72 ASP A C 1
ATOM 572 O O . ASP A 1 72 ? -1.343 2.258 -11.733 1.00 80.81 72 ASP A O 1
ATOM 576 N N . TYR A 1 73 ? -0.257 1.686 -9.854 1.00 74.12 73 TYR A N 1
ATOM 577 C CA . TYR A 1 73 ? 0.460 2.947 -9.689 1.00 74.12 73 TYR A CA 1
A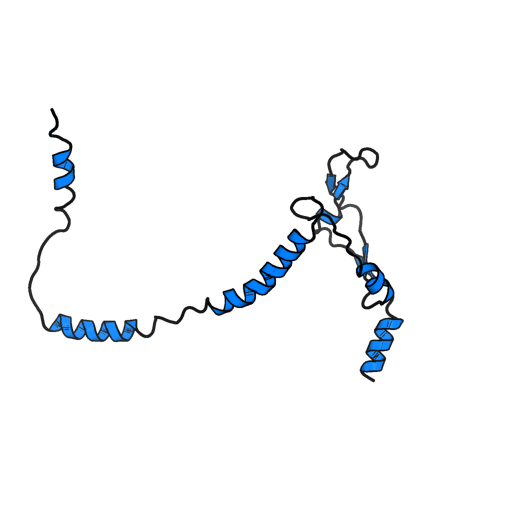TOM 578 C C . TYR A 1 73 ? 1.490 3.221 -10.794 1.00 74.12 73 TYR A C 1
ATOM 580 O O . TYR A 1 73 ? 1.913 4.367 -10.934 1.00 74.12 73 TYR A O 1
ATOM 588 N N . THR A 1 74 ? 1.914 2.201 -11.554 1.00 78.88 74 THR A N 1
ATOM 589 C CA . THR A 1 74 ? 2.931 2.360 -12.611 1.00 78.88 74 THR A CA 1
ATOM 590 C C . THR A 1 74 ? 2.348 2.496 -14.013 1.00 78.88 74 THR A C 1
ATOM 592 O O . THR A 1 74 ? 2.851 3.290 -14.805 1.00 78.88 74 THR A O 1
ATOM 595 N N . THR A 1 75 ? 1.290 1.745 -14.326 1.00 78.44 75 THR A N 1
ATOM 596 C CA . THR A 1 75 ? 0.673 1.719 -15.662 1.00 78.44 75 THR A CA 1
ATOM 597 C C . THR A 1 75 ? -0.670 2.435 -15.742 1.00 78.44 75 THR A C 1
ATOM 599 O O . THR A 1 75 ? -1.188 2.595 -16.845 1.00 78.44 75 THR A O 1
ATOM 602 N N . GLU A 1 76 ? -1.237 2.857 -14.605 1.00 75.44 76 GLU A N 1
ATOM 603 C CA . GLU A 1 76 ? -2.534 3.548 -14.501 1.00 75.44 76 GLU A CA 1
ATOM 604 C C . GLU A 1 76 ? -3.710 2.743 -15.094 1.00 75.44 76 GLU A C 1
ATOM 606 O O . GLU A 1 76 ? -4.780 3.276 -15.386 1.00 75.44 76 GLU A O 1
ATOM 611 N N . ARG A 1 77 ? -3.535 1.425 -15.260 1.00 79.62 77 ARG A N 1
ATOM 612 C CA . ARG A 1 77 ? -4.571 0.501 -15.737 1.00 79.62 77 ARG A CA 1
ATOM 613 C C . ARG A 1 77 ? -5.197 -0.258 -14.579 1.00 79.62 77 ARG A C 1
ATOM 615 O O . ARG A 1 77 ? -4.569 -0.450 -13.538 1.00 79.62 77 ARG A O 1
ATOM 622 N N . GLN A 1 78 ? -6.437 -0.709 -14.770 1.00 81.75 78 GLN A N 1
ATOM 623 C CA . GLN A 1 78 ? -7.063 -1.636 -13.830 1.00 81.75 78 GLN A CA 1
ATOM 624 C C . GLN A 1 78 ? -6.232 -2.913 -13.733 1.00 81.75 78 GLN A C 1
ATOM 626 O O . GLN A 1 78 ? -5.723 -3.420 -14.734 1.00 81.75 78 GLN A O 1
ATOM 631 N N . THR A 1 79 ? -6.057 -3.389 -12.505 1.00 85.12 79 THR A N 1
ATOM 632 C CA . THR A 1 79 ? -5.298 -4.606 -12.243 1.00 85.12 79 THR A CA 1
ATOM 633 C C . THR A 1 79 ? -6.176 -5.837 -12.448 1.00 85.12 79 THR A C 1
ATOM 635 O O . THR A 1 79 ? -7.354 -5.839 -12.110 1.00 85.12 79 THR A O 1
ATOM 638 N N . ASP A 1 80 ? -5.587 -6.897 -12.998 1.00 87.56 80 ASP A N 1
ATOM 639 C CA . ASP A 1 80 ? -6.266 -8.175 -13.212 1.00 87.56 80 ASP A CA 1
ATOM 640 C C . ASP A 1 80 ? -5.749 -9.242 -12.244 1.00 87.56 80 ASP A C 1
ATOM 642 O O . ASP A 1 80 ? -4.611 -9.183 -11.760 1.00 87.56 80 ASP A O 1
ATOM 646 N N . PHE A 1 81 ? -6.548 -10.293 -12.038 1.00 88.94 81 PHE A N 1
ATOM 647 C CA . PHE A 1 81 ? -6.152 -11.466 -11.252 1.00 88.94 81 PHE A CA 1
ATOM 648 C C . PHE A 1 81 ? -4.802 -12.043 -11.705 1.00 88.94 81 PHE A C 1
ATOM 650 O O . PHE A 1 81 ? -3.943 -12.330 -10.874 1.00 88.94 81 PHE A O 1
ATOM 657 N N . ALA A 1 82 ? -4.591 -12.172 -13.020 1.00 88.50 82 ALA A N 1
ATOM 658 C CA . ALA A 1 82 ? -3.361 -12.729 -13.580 1.00 88.50 82 ALA A CA 1
ATOM 659 C C . ALA A 1 82 ? -2.126 -11.871 -13.255 1.00 88.50 82 ALA A C 1
ATOM 661 O O . ALA A 1 82 ? -1.061 -12.414 -12.957 1.00 88.50 82 ALA A O 1
ATOM 662 N N . LEU A 1 83 ? -2.275 -10.542 -13.266 1.00 88.19 83 LEU A N 1
ATOM 663 C CA . LEU A 1 83 ? -1.200 -9.611 -12.931 1.00 88.19 83 LEU A CA 1
ATOM 664 C C . LEU A 1 83 ? -0.845 -9.705 -11.442 1.00 88.19 83 LEU A C 1
ATOM 666 O O . LEU A 1 83 ? 0.323 -9.867 -11.097 1.00 88.19 83 LEU A O 1
ATOM 670 N N . MET A 1 84 ? -1.852 -9.683 -10.565 1.00 87.62 84 MET A N 1
ATOM 671 C CA . MET A 1 84 ? -1.651 -9.827 -9.118 1.00 87.62 84 MET A CA 1
ATOM 672 C C . MET A 1 84 ? -1.031 -11.179 -8.756 1.00 87.62 84 MET A C 1
ATOM 674 O O . MET A 1 84 ? -0.098 -11.242 -7.955 1.00 87.62 84 MET A O 1
ATOM 678 N N . PHE A 1 85 ? -1.488 -12.255 -9.399 1.00 88.75 85 PHE A N 1
ATOM 679 C CA . PHE A 1 85 ? -0.903 -13.585 -9.266 1.00 88.75 85 PHE A CA 1
ATOM 680 C C . PHE A 1 85 ? 0.574 -13.583 -9.675 1.00 88.75 85 PHE A C 1
ATOM 682 O O . PHE A 1 85 ? 1.419 -14.001 -8.889 1.00 88.75 85 PHE A O 1
ATOM 689 N N . ALA A 1 86 ? 0.920 -13.061 -10.854 1.00 88.56 86 ALA A N 1
ATOM 690 C CA . ALA A 1 86 ? 2.306 -13.023 -11.320 1.00 88.56 86 ALA A CA 1
ATOM 691 C C . ALA A 1 86 ? 3.234 -12.269 -10.346 1.00 88.56 86 ALA A C 1
ATOM 693 O O . ALA A 1 86 ? 4.323 -12.755 -10.029 1.00 88.56 86 ALA A O 1
ATOM 694 N N . ILE A 1 87 ? 2.781 -11.126 -9.817 1.00 87.12 87 ILE A N 1
ATOM 695 C CA . ILE A 1 87 ? 3.526 -10.328 -8.834 1.00 87.12 87 ILE A CA 1
ATOM 696 C C . ILE A 1 87 ? 3.768 -11.134 -7.548 1.00 87.12 87 ILE A C 1
ATOM 698 O O . ILE A 1 87 ? 4.913 -11.245 -7.107 1.00 87.12 87 ILE A O 1
ATOM 702 N N . ILE A 1 88 ? 2.735 -11.758 -6.974 1.00 89.38 88 ILE A N 1
ATOM 703 C CA . ILE A 1 88 ? 2.858 -12.550 -5.735 1.00 89.38 88 ILE A CA 1
ATOM 704 C C . ILE A 1 88 ? 3.760 -13.779 -5.948 1.00 89.38 88 ILE A C 1
ATOM 706 O O . ILE A 1 88 ? 4.619 -14.078 -5.114 1.00 89.38 88 ILE A O 1
ATOM 710 N N . PHE A 1 89 ? 3.624 -14.468 -7.084 1.00 87.38 89 PHE A N 1
ATOM 711 C CA 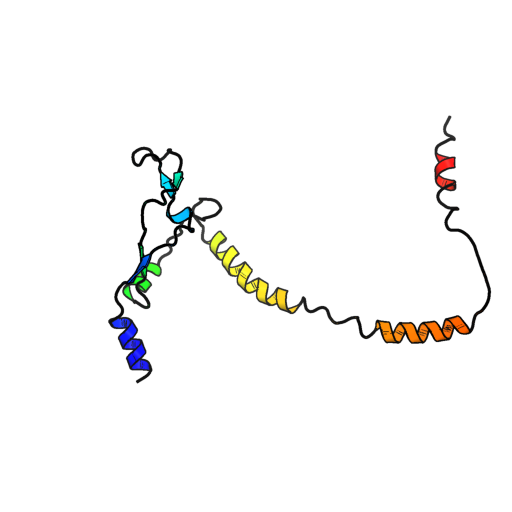. PHE A 1 89 ? 4.417 -15.661 -7.399 1.00 87.38 89 PHE A CA 1
ATOM 712 C C . PHE A 1 89 ? 5.903 -15.360 -7.608 1.00 87.38 89 PHE A C 1
ATOM 714 O O . PHE A 1 89 ? 6.757 -16.175 -7.238 1.00 87.38 89 PHE A O 1
ATOM 721 N N . SER A 1 90 ? 6.238 -14.180 -8.137 1.00 86.62 90 SER A N 1
ATOM 722 C CA . SER A 1 90 ? 7.632 -13.740 -8.244 1.00 86.62 90 SER A CA 1
ATOM 723 C C . SER A 1 90 ? 8.328 -13.663 -6.872 1.00 86.62 90 SER A C 1
ATOM 725 O O . SER A 1 90 ? 9.494 -14.044 -6.752 1.00 86.62 90 SER A O 1
ATOM 727 N N . GLY A 1 91 ? 7.595 -13.293 -5.812 1.00 83.12 91 GLY A N 1
ATOM 728 C CA . GLY A 1 91 ? 8.115 -13.209 -4.443 1.00 83.12 91 GLY A CA 1
ATOM 729 C C . GLY A 1 91 ? 8.447 -14.570 -3.822 1.00 83.12 91 GLY A C 1
ATOM 730 O O . GLY A 1 91 ? 9.487 -14.717 -3.181 1.00 83.12 91 GLY A O 1
ATOM 731 N N . VAL A 1 92 ? 7.613 -15.588 -4.062 1.00 81.81 92 VAL A N 1
ATOM 732 C CA . VAL A 1 92 ? 7.844 -16.972 -3.591 1.00 81.81 92 VAL A CA 1
ATOM 733 C C . VAL A 1 92 ? 9.027 -17.614 -4.324 1.00 81.81 92 VAL A C 1
ATOM 735 O O . VAL A 1 92 ? 9.831 -18.337 -3.736 1.00 81.81 92 VAL A O 1
ATOM 738 N N . THR A 1 93 ? 9.172 -17.311 -5.614 1.00 71.94 93 THR A N 1
ATOM 739 C CA . THR A 1 93 ? 10.234 -17.871 -6.462 1.00 71.94 93 THR A CA 1
ATOM 740 C C . THR A 1 93 ? 11.619 -17.331 -6.089 1.00 71.94 93 THR A C 1
ATOM 742 O O . THR A 1 93 ? 12.623 -18.046 -6.192 1.00 71.94 93 THR A O 1
ATOM 745 N N . ALA A 1 94 ? 11.692 -16.094 -5.590 1.00 62.28 94 ALA A N 1
ATOM 746 C CA . ALA A 1 94 ? 12.947 -15.486 -5.161 1.00 62.28 94 ALA A CA 1
ATOM 747 C C . ALA A 1 94 ? 13.639 -16.308 -4.057 1.00 62.28 94 ALA A C 1
ATOM 749 O O . ALA A 1 94 ? 14.858 -16.463 -4.080 1.00 62.28 94 ALA A O 1
ATOM 750 N N . THR A 1 95 ? 12.890 -16.9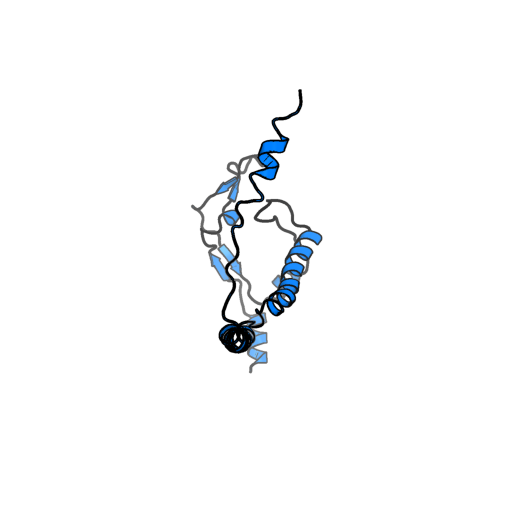18 -3.132 1.00 60.00 95 THR A N 1
ATOM 751 C CA . THR A 1 95 ? 13.455 -17.672 -1.997 1.00 60.00 95 THR A CA 1
ATOM 752 C C . THR A 1 95 ? 14.243 -18.913 -2.433 1.00 60.00 95 THR A C 1
ATOM 754 O O . THR A 1 95 ? 15.234 -19.273 -1.796 1.00 60.00 95 THR A O 1
ATOM 757 N N . SER A 1 96 ? 13.862 -19.540 -3.550 1.00 57.41 96 SER A N 1
ATOM 758 C CA . SER A 1 96 ? 14.630 -20.635 -4.154 1.00 57.41 96 SER A CA 1
ATOM 759 C C . SER A 1 96 ? 15.871 -20.155 -4.909 1.00 57.41 96 SER A C 1
ATOM 761 O O . SER A 1 96 ? 16.873 -20.864 -4.915 1.00 57.41 96 SER A O 1
ATOM 763 N N . LEU A 1 97 ? 15.845 -18.960 -5.505 1.00 55.44 97 LEU A N 1
ATOM 764 C CA . LEU A 1 97 ? 16.966 -18.441 -6.295 1.00 55.44 97 LEU A CA 1
ATOM 765 C C . LEU A 1 97 ? 18.091 -17.874 -5.407 1.00 55.44 97 LEU A C 1
ATOM 767 O O . LEU A 1 97 ? 19.263 -18.129 -5.668 1.00 55.44 97 LEU A O 1
ATOM 771 N N . TRP A 1 98 ? 17.753 -17.222 -4.287 1.00 57.25 98 TRP A N 1
ATOM 772 C CA . TRP A 1 98 ? 18.737 -16.719 -3.311 1.00 57.25 98 TRP A CA 1
ATOM 773 C C . TRP A 1 98 ? 19.530 -17.827 -2.594 1.00 57.25 98 TRP A C 1
ATOM 775 O O . TRP A 1 98 ? 20.585 -17.566 -2.018 1.00 57.25 98 TRP A O 1
ATOM 785 N N . ARG A 1 99 ? 19.043 -19.076 -2.604 1.00 56.91 99 ARG A N 1
ATOM 786 C CA . ARG A 1 99 ? 19.731 -20.219 -1.978 1.00 56.91 99 ARG A CA 1
ATOM 787 C C . ARG A 1 99 ? 20.907 -20.735 -2.818 1.00 56.91 99 ARG A C 1
ATOM 789 O O . ARG A 1 99 ? 21.818 -21.328 -2.244 1.00 56.91 99 ARG A O 1
ATOM 796 N N . TRP A 1 100 ? 20.891 -20.508 -4.132 1.00 52.38 100 TRP A N 1
ATOM 797 C CA . TRP A 1 100 ? 21.897 -21.020 -5.071 1.00 52.38 100 TRP A CA 1
ATOM 798 C C . TRP A 1 100 ? 23.006 -20.019 -5.410 1.00 52.38 100 TRP A C 1
ATOM 800 O O . TRP A 1 100 ? 24.038 -20.433 -5.923 1.00 52.38 100 TRP A O 1
ATOM 810 N N . ASP A 1 101 ? 22.857 -18.745 -5.039 1.00 59.38 101 ASP A N 1
ATOM 811 C CA . ASP A 1 101 ? 23.889 -17.711 -5.213 1.00 59.38 101 ASP A CA 1
ATOM 812 C C . ASP A 1 101 ? 24.836 -17.608 -4.001 1.00 59.38 101 ASP A C 1
ATOM 814 O O . ASP A 1 101 ? 25.270 -16.538 -3.577 1.00 59.38 101 ASP A O 1
ATOM 818 N N . LYS A 1 102 ? 25.150 -18.747 -3.374 1.00 57.31 102 LYS A N 1
ATOM 819 C CA . LYS A 1 102 ? 26.353 -18.829 -2.545 1.00 57.31 102 LYS A CA 1
ATOM 820 C C . LYS A 1 102 ? 27.479 -19.207 -3.500 1.00 57.31 102 LYS A C 1
ATOM 822 O O . LYS A 1 102 ? 27.460 -20.346 -3.969 1.00 57.31 102 LYS A O 1
ATOM 827 N N . PRO A 1 103 ? 28.454 -18.324 -3.787 1.00 59.53 103 PRO A N 1
ATOM 828 C CA . PRO A 1 103 ? 29.664 -18.772 -4.449 1.00 59.53 103 PRO A CA 1
ATOM 829 C C . PRO A 1 103 ? 30.260 -19.867 -3.566 1.00 59.53 103 PRO A C 1
ATOM 831 O O . PRO A 1 103 ? 30.675 -19.620 -2.435 1.00 59.53 103 PRO A O 1
ATOM 834 N N . THR A 1 104 ? 30.230 -21.111 -4.042 1.00 58.59 104 THR A N 1
ATOM 835 C CA . THR A 1 104 ? 31.128 -22.145 -3.539 1.00 58.59 104 THR A CA 1
ATOM 836 C C . THR A 1 104 ? 32.525 -21.571 -3.679 1.00 58.59 104 THR A C 1
ATOM 838 O O . THR A 1 104 ? 32.966 -21.336 -4.800 1.00 58.59 104 THR A O 1
ATOM 841 N N . ASP A 1 105 ? 33.177 -21.276 -2.556 1.00 51.38 105 ASP A N 1
ATOM 842 C CA . ASP A 1 105 ? 34.544 -20.771 -2.505 1.00 51.38 105 ASP A CA 1
ATOM 843 C C . ASP A 1 105 ? 35.477 -21.711 -3.290 1.00 51.38 105 ASP A C 1
ATOM 845 O O . ASP A 1 105 ? 35.959 -22.725 -2.785 1.00 51.38 105 ASP A O 1
ATOM 849 N N . VAL A 1 106 ? 35.754 -21.362 -4.550 1.00 55.38 106 VAL A N 1
ATOM 850 C CA . VAL A 1 106 ? 36.787 -21.989 -5.399 1.00 55.38 106 VAL A CA 1
ATOM 851 C C . VAL A 1 106 ? 38.197 -21.557 -4.945 1.00 55.38 106 VAL A C 1
ATOM 853 O O . VAL A 1 106 ? 39.212 -21.995 -5.478 1.00 55.38 106 VAL A O 1
ATOM 856 N N . SER A 1 107 ? 38.303 -20.741 -3.895 1.00 48.84 107 SER A N 1
ATOM 857 C CA . SER A 1 107 ? 39.557 -20.164 -3.404 1.00 48.84 107 SER A CA 1
ATOM 858 C C . SER A 1 107 ? 40.495 -21.171 -2.715 1.00 48.84 107 SER A C 1
ATOM 860 O O . SER A 1 107 ? 41.701 -20.932 -2.638 1.00 48.84 107 SER A O 1
ATOM 862 N N . VAL A 1 108 ? 40.002 -22.334 -2.263 1.00 54.66 108 VAL A N 1
ATOM 863 C CA . VAL A 1 108 ? 40.834 -23.332 -1.553 1.00 54.66 108 VAL A CA 1
ATOM 864 C C . VAL A 1 108 ? 41.520 -24.329 -2.503 1.00 54.66 108 VAL A C 1
ATOM 866 O O . VAL A 1 108 ? 42.599 -24.841 -2.189 1.00 54.66 108 VAL A O 1
ATOM 869 N N . SER A 1 109 ? 40.965 -24.596 -3.691 1.00 50.41 109 SER A N 1
ATOM 870 C CA . SER A 1 109 ? 41.555 -25.563 -4.634 1.00 50.41 109 SER A CA 1
ATOM 871 C C . SER A 1 109 ? 42.732 -25.007 -5.441 1.00 50.41 109 SER A C 1
ATOM 873 O O . SER A 1 109 ? 43.648 -25.757 -5.790 1.00 50.41 109 SER A O 1
ATOM 875 N N . GLU A 1 110 ? 42.763 -23.700 -5.704 1.00 52.53 110 GLU A N 1
ATOM 876 C CA . GLU A 1 110 ? 43.788 -23.079 -6.556 1.00 52.53 110 GLU A CA 1
ATOM 877 C C . GLU A 1 110 ? 45.134 -22.894 -5.845 1.00 52.53 110 GLU A C 1
ATOM 879 O O . GLU A 1 110 ? 46.196 -23.103 -6.445 1.00 52.53 110 GLU A O 1
ATOM 884 N N . HIS A 1 111 ? 45.116 -22.643 -4.533 1.00 45.38 111 HIS A N 1
ATOM 885 C CA . HIS A 1 111 ? 46.344 -22.557 -3.740 1.00 45.38 111 HIS A CA 1
ATOM 886 C C . HIS A 1 111 ? 47.106 -23.890 -3.669 1.00 45.38 111 HIS A C 1
ATOM 888 O O . HIS A 1 111 ? 48.337 -23.895 -3.610 1.00 45.38 111 HIS A O 1
ATOM 894 N N . ARG A 1 112 ? 46.411 -25.034 -3.749 1.00 49.47 112 ARG A N 1
ATOM 895 C CA . ARG A 1 112 ? 47.053 -26.360 -3.725 1.00 49.47 112 ARG A CA 1
ATOM 896 C C . ARG A 1 112 ? 47.602 -26.777 -5.095 1.00 49.47 112 ARG A C 1
ATOM 898 O O . ARG A 1 112 ? 48.614 -27.475 -5.157 1.00 49.47 112 ARG A O 1
ATOM 905 N N . ALA A 1 113 ? 46.986 -26.314 -6.185 1.00 53.03 113 ALA A N 1
ATOM 906 C CA . ALA A 1 113 ? 47.447 -26.571 -7.551 1.00 53.03 113 ALA A CA 1
ATOM 907 C C . ALA A 1 113 ? 48.674 -25.720 -7.934 1.00 53.03 113 ALA A C 1
ATOM 909 O O . ALA A 1 113 ? 49.574 -26.208 -8.624 1.00 53.03 113 ALA A O 1
ATOM 910 N N . SER A 1 114 ? 48.757 -24.482 -7.431 1.00 51.78 114 SER A N 1
ATOM 911 C CA . SER A 1 114 ? 49.882 -23.571 -7.685 1.00 51.78 114 SER A CA 1
ATOM 912 C C . SER A 1 114 ? 51.207 -24.094 -7.104 1.00 51.78 114 SER A C 1
ATOM 914 O O . SER A 1 114 ? 52.199 -24.228 -7.825 1.00 51.78 114 SER A O 1
ATOM 916 N N . SER A 1 115 ? 51.213 -24.556 -5.846 1.00 52.94 115 SER A N 1
ATOM 917 C CA . SER A 1 115 ? 52.426 -25.119 -5.226 1.00 52.94 115 SER A CA 1
ATOM 918 C C . SER A 1 115 ? 52.886 -26.460 -5.819 1.00 52.94 115 SER A C 1
ATOM 920 O O . SER A 1 115 ? 54.058 -26.819 -5.680 1.00 52.94 115 SER A O 1
ATOM 922 N N . ALA A 1 116 ? 52.005 -27.212 -6.487 1.00 53.72 116 ALA A N 1
ATOM 923 C CA . ALA A 1 116 ? 52.380 -28.440 -7.193 1.00 53.72 116 ALA A CA 1
ATOM 924 C C . ALA A 1 116 ? 53.005 -28.151 -8.570 1.00 53.72 116 ALA A C 1
ATOM 926 O O . ALA A 1 116 ? 53.902 -28.873 -9.013 1.00 53.72 116 ALA A O 1
ATOM 927 N N . ARG A 1 117 ? 52.570 -27.074 -9.238 1.00 48.78 117 ARG A N 1
ATOM 928 C CA . ARG A 1 117 ? 53.082 -26.665 -10.552 1.00 48.78 117 ARG A CA 1
ATOM 929 C C . ARG A 1 117 ? 54.476 -26.042 -10.462 1.00 48.78 117 ARG A C 1
ATOM 931 O O . ARG A 1 117 ? 55.306 -26.305 -11.328 1.00 48.78 117 ARG A O 1
ATOM 938 N N . GLU A 1 118 ? 54.768 -25.329 -9.378 1.00 49.00 118 GLU A N 1
ATOM 939 C CA . GLU A 1 118 ? 56.070 -24.683 -9.167 1.00 49.00 118 GLU A CA 1
ATOM 940 C C . GLU A 1 118 ? 57.213 -25.665 -8.841 1.00 49.00 118 GLU A C 1
ATOM 942 O O . GLU A 1 118 ? 58.379 -25.404 -9.141 1.00 49.00 118 GLU A O 1
ATOM 947 N N . ARG A 1 119 ? 56.898 -26.863 -8.326 1.00 48.81 119 ARG A N 1
ATOM 948 C CA . ARG A 1 119 ? 57.904 -27.932 -8.173 1.00 48.81 119 ARG A CA 1
ATOM 949 C C . ARG A 1 119 ? 58.250 -28.633 -9.487 1.00 48.81 119 ARG A C 1
ATOM 951 O O . ARG A 1 119 ? 59.323 -29.220 -9.582 1.00 48.81 119 ARG A O 1
ATOM 958 N N . ARG A 1 120 ? 57.384 -28.568 -10.506 1.00 45.38 120 ARG A N 1
ATOM 959 C CA . ARG A 1 120 ? 57.662 -29.149 -11.834 1.00 45.38 120 ARG A CA 1
ATOM 960 C C . ARG A 1 120 ? 58.473 -28.218 -12.729 1.00 45.38 120 ARG A C 1
ATOM 962 O O . ARG A 1 120 ? 59.299 -28.701 -13.494 1.00 45.38 120 ARG A O 1
ATOM 969 N N . THR A 1 121 ? 58.294 -26.904 -12.619 1.00 49.62 121 THR A N 1
ATOM 970 C CA . THR A 1 121 ? 58.995 -25.929 -13.473 1.00 49.62 121 THR A CA 1
ATOM 971 C C . THR A 1 121 ? 60.451 -25.685 -13.080 1.00 49.62 121 THR A C 1
ATOM 973 O O . THR A 1 121 ? 61.231 -25.269 -13.928 1.00 49.62 121 THR A O 1
ATOM 976 N N . ARG A 1 122 ? 60.876 -26.020 -11.854 1.00 47.28 122 ARG A N 1
ATOM 977 C CA . ARG A 1 122 ? 62.308 -26.003 -11.488 1.00 47.28 122 ARG A CA 1
ATOM 978 C C . ARG A 1 122 ? 63.116 -27.199 -12.012 1.00 47.28 122 ARG A C 1
ATOM 980 O O . ARG A 1 122 ? 64.338 -27.151 -11.950 1.00 47.28 122 ARG A O 1
ATOM 987 N N . SER A 1 123 ? 62.472 -28.241 -12.546 1.00 50.56 123 SER A N 1
ATOM 988 C CA . SER A 1 123 ? 63.159 -29.439 -13.063 1.00 50.56 123 SER A CA 1
ATOM 989 C C . SER A 1 123 ? 63.405 -29.426 -14.578 1.00 50.56 123 SER A C 1
ATOM 991 O O . SER A 1 123 ? 64.004 -30.365 -15.095 1.00 50.56 123 SER A O 1
ATOM 993 N N . MET A 1 124 ? 62.957 -28.404 -15.308 1.00 44.91 124 MET A N 1
ATOM 994 C CA . MET A 1 124 ? 63.143 -28.307 -16.760 1.00 44.91 124 MET A CA 1
ATOM 995 C C . MET A 1 124 ? 63.594 -26.895 -17.122 1.00 44.91 124 MET A C 1
ATOM 997 O O . MET A 1 124 ? 62.797 -26.026 -17.465 1.00 44.91 124 MET A O 1
ATOM 1001 N N . ALA A 1 125 ? 64.899 -26.664 -17.005 1.00 43.59 125 ALA A N 1
ATOM 1002 C CA . ALA A 1 125 ? 65.546 -25.568 -17.704 1.00 43.59 125 ALA A CA 1
ATOM 1003 C C . ALA A 1 125 ? 65.595 -25.867 -19.216 1.00 43.59 125 ALA A C 1
ATOM 1005 O O . ALA A 1 125 ? 65.757 -27.019 -19.613 1.00 43.59 125 ALA A O 1
ATOM 1006 N N . ALA A 1 126 ? 65.553 -24.784 -20.001 1.00 41.00 126 ALA A N 1
ATOM 1007 C CA . ALA A 1 126 ? 65.820 -24.661 -21.439 1.00 41.00 126 ALA A CA 1
ATOM 1008 C C . ALA A 1 126 ? 64.660 -24.962 -22.412 1.00 41.00 126 ALA A C 1
ATOM 1010 O O . ALA A 1 126 ? 64.224 -26.097 -22.550 1.00 41.00 126 ALA A O 1
ATOM 1011 N N . ILE A 1 127 ? 64.206 -23.904 -23.107 1.00 38.47 127 ILE A N 1
ATOM 1012 C CA . ILE A 1 127 ? 64.063 -23.736 -24.576 1.00 38.47 127 ILE A CA 1
ATOM 1013 C C . ILE A 1 127 ? 63.285 -22.414 -24.816 1.00 38.47 127 ILE A C 1
ATOM 1015 O O . ILE A 1 127 ? 62.140 -22.308 -24.375 1.00 38.47 127 ILE A O 1
ATOM 1019 N N . PRO A 1 128 ? 63.847 -21.392 -25.496 1.00 45.47 128 PRO A N 1
ATOM 1020 C CA . PRO A 1 128 ? 63.110 -20.183 -25.862 1.00 45.47 128 PRO A CA 1
ATOM 1021 C C . PRO A 1 128 ? 62.610 -20.279 -27.311 1.00 45.47 128 PRO A C 1
ATOM 1023 O O . PRO A 1 128 ? 63.424 -20.418 -28.219 1.00 45.47 128 PRO A O 1
ATOM 1026 N N . VAL A 1 129 ? 61.299 -20.166 -27.564 1.00 44.31 129 VAL A N 1
ATOM 1027 C CA . VAL A 1 129 ? 60.778 -20.041 -28.942 1.00 44.31 129 VAL A CA 1
ATOM 1028 C C . VAL A 1 129 ? 59.605 -19.050 -29.031 1.00 44.31 129 VAL A C 1
ATOM 1030 O O . VAL A 1 129 ? 58.477 -19.343 -28.656 1.00 44.31 129 VAL A O 1
ATOM 1033 N N . VAL A 1 130 ? 59.944 -17.855 -29.529 1.00 45.38 130 VAL A N 1
ATOM 1034 C CA . VAL A 1 130 ? 59.323 -17.129 -30.657 1.00 45.38 130 VAL A CA 1
ATOM 1035 C C . VAL A 1 130 ? 57.793 -16.919 -30.671 1.00 45.38 130 VAL A C 1
ATOM 1037 O O . VAL A 1 130 ? 57.011 -17.783 -31.042 1.00 45.38 130 VAL A O 1
ATOM 1040 N N . GLY A 1 131 ? 57.400 -15.664 -30.416 1.00 44.06 131 GLY A N 1
ATOM 1041 C CA . GLY A 1 131 ? 56.762 -14.796 -31.422 1.00 44.06 131 GLY A CA 1
ATOM 1042 C C . GLY A 1 131 ? 55.359 -15.148 -31.936 1.00 44.06 131 GLY A C 1
ATOM 1043 O O . GLY A 1 131 ? 55.208 -15.669 -33.034 1.00 44.06 131 GLY A O 1
ATOM 1044 N N . LYS A 1 132 ? 54.316 -14.674 -31.242 1.00 44.00 132 LYS A N 1
ATOM 1045 C CA . LYS A 1 132 ? 52.915 -14.651 -31.724 1.00 44.00 132 LYS A CA 1
ATOM 1046 C C . LYS A 1 132 ? 52.624 -13.643 -32.859 1.00 44.00 132 LYS A C 1
ATOM 1048 O O . LYS A 1 132 ? 51.475 -13.503 -33.257 1.00 44.00 132 LYS A O 1
ATOM 1053 N N . TYR A 1 133 ? 53.630 -12.971 -33.420 1.00 40.47 133 TYR A N 1
ATOM 1054 C CA . TYR A 1 133 ? 53.446 -11.944 -34.463 1.00 40.47 133 TYR A CA 1
ATOM 1055 C C . TYR A 1 133 ? 53.348 -12.497 -35.899 1.00 40.47 133 TYR A C 1
ATOM 1057 O O . TYR A 1 133 ? 53.274 -11.728 -36.854 1.00 40.47 133 TYR A O 1
ATOM 1065 N N . SER A 1 134 ? 53.354 -13.821 -36.082 1.00 52.72 134 SER A N 1
ATOM 1066 C CA . SER A 1 134 ? 53.404 -14.441 -37.416 1.00 52.72 134 SER A CA 1
ATOM 1067 C C . SER A 1 134 ? 52.034 -14.689 -38.065 1.00 52.72 134 SER A C 1
ATOM 1069 O O . SER A 1 134 ? 51.992 -15.046 -39.240 1.00 52.72 134 SER A O 1
ATOM 1071 N N . LEU A 1 135 ? 50.923 -14.515 -37.341 1.00 48.53 135 LEU A N 1
ATOM 1072 C CA . LEU A 1 135 ? 49.584 -14.856 -37.848 1.00 48.53 135 LEU A CA 1
ATOM 1073 C C . LEU A 1 135 ? 48.838 -13.674 -38.489 1.00 48.53 135 LEU A C 1
ATOM 1075 O O . LEU A 1 135 ? 48.013 -13.898 -39.369 1.00 48.53 135 LEU A O 1
ATOM 1079 N N . GLU A 1 136 ? 49.176 -12.426 -38.146 1.00 52.66 136 GLU A N 1
ATOM 1080 C CA . GLU A 1 136 ? 48.550 -11.250 -38.777 1.00 52.66 136 GLU A CA 1
ATOM 1081 C C . GLU A 1 136 ? 49.114 -10.930 -40.168 1.00 52.66 136 GLU A C 1
ATOM 1083 O O . GLU A 1 136 ? 48.371 -10.513 -41.055 1.00 52.66 136 GLU A O 1
ATOM 1088 N N . ARG A 1 137 ? 50.404 -11.193 -40.428 1.00 53.75 137 ARG A N 1
ATOM 1089 C CA . ARG A 1 137 ? 50.991 -10.910 -41.752 1.00 53.75 137 ARG A CA 1
ATOM 1090 C C . ARG A 1 137 ? 50.520 -11.856 -42.861 1.00 53.75 137 ARG A C 1
ATOM 1092 O O . ARG A 1 137 ? 50.461 -11.439 -44.010 1.00 53.75 137 ARG A O 1
ATOM 1099 N N . GLN A 1 138 ? 50.090 -13.076 -42.528 1.00 53.41 138 GLN A N 1
ATOM 1100 C CA . GLN A 1 138 ? 49.546 -14.022 -43.516 1.00 53.41 138 GLN A CA 1
ATOM 1101 C C . GLN A 1 138 ? 48.103 -13.719 -43.949 1.00 53.41 138 GLN A C 1
ATOM 1103 O O . GLN A 1 138 ? 47.635 -14.271 -44.947 1.00 53.41 138 GLN A O 1
ATOM 1108 N N . GLN A 1 139 ? 47.377 -12.865 -43.220 1.00 54.22 139 GLN A N 1
ATOM 1109 C CA . GLN A 1 139 ? 46.040 -12.430 -43.636 1.00 54.22 139 GLN A CA 1
ATOM 1110 C C . GLN A 1 139 ? 46.082 -11.155 -44.482 1.00 54.22 139 GLN A C 1
ATOM 1112 O O . GLN A 1 139 ? 45.268 -11.017 -45.393 1.00 54.22 139 GLN A O 1
ATOM 1117 N N . LEU A 1 140 ? 47.072 -10.285 -44.258 1.00 54.47 140 LEU A N 1
ATOM 1118 C CA . LEU A 1 140 ? 47.219 -9.040 -45.012 1.00 54.47 140 LEU A CA 1
ATOM 1119 C C . LEU A 1 140 ? 47.715 -9.265 -46.455 1.00 54.47 140 LEU A C 1
ATOM 1121 O O . LEU A 1 140 ? 47.237 -8.603 -47.369 1.00 54.47 140 LEU A O 1
ATOM 1125 N N . GLU A 1 141 ? 48.588 -10.250 -46.702 1.00 56.72 141 GLU A N 1
ATOM 1126 C CA . GLU A 1 141 ? 49.070 -10.551 -48.067 1.00 56.72 141 GLU A CA 1
ATOM 1127 C C . GLU A 1 141 ? 48.027 -11.252 -48.959 1.00 56.72 141 GLU A C 1
ATOM 1129 O O . GLU A 1 141 ? 48.145 -11.228 -50.182 1.00 56.72 141 GLU A O 1
ATOM 1134 N N . ARG A 1 142 ? 46.962 -11.835 -48.385 1.00 53.00 142 ARG A N 1
ATOM 1135 C CA . ARG A 1 142 ? 45.883 -12.472 -49.166 1.00 53.00 142 ARG A CA 1
ATOM 1136 C C . ARG A 1 142 ? 44.825 -11.505 -49.699 1.00 53.00 142 ARG A C 1
ATOM 1138 O O . ARG A 1 142 ? 44.029 -11.915 -50.536 1.00 53.00 142 ARG A O 1
ATOM 1145 N N . GLN A 1 143 ? 44.803 -10.250 -49.249 1.00 52.84 143 GLN A N 1
ATOM 1146 C CA . GLN A 1 143 ? 43.859 -9.245 -49.757 1.00 52.84 143 GLN A CA 1
ATOM 1147 C C . GLN A 1 143 ? 44.411 -8.415 -50.925 1.00 52.84 143 GLN A C 1
ATOM 1149 O O . GLN A 1 143 ? 43.658 -7.654 -51.523 1.00 52.84 143 GLN A O 1
ATOM 1154 N N . GLN A 1 144 ? 45.688 -8.573 -51.289 1.00 56.91 144 GLN A N 1
ATOM 1155 C CA . GLN A 1 144 ? 46.351 -7.715 -52.280 1.00 56.91 144 GLN A CA 1
ATOM 1156 C C . GLN A 1 144 ? 46.678 -8.414 -53.615 1.00 56.91 144 GLN A C 1
ATOM 1158 O O . GLN A 1 144 ? 47.428 -7.867 -54.418 1.00 56.91 144 GLN A O 1
ATOM 1163 N N . SER A 1 145 ? 46.119 -9.604 -53.874 1.00 54.41 145 SER A N 1
ATOM 1164 C CA . SER A 1 145 ? 46.405 -10.408 -55.076 1.00 54.41 145 SER A CA 1
ATOM 1165 C C . SER A 1 145 ? 45.170 -10.938 -55.821 1.00 54.41 145 SER A C 1
ATOM 1167 O O . SER A 1 145 ? 45.215 -12.032 -56.386 1.00 54.41 145 SER A O 1
ATOM 1169 N N . LEU A 1 146 ? 44.077 -10.169 -55.880 1.00 49.72 146 LEU A N 1
ATOM 1170 C CA . LEU A 1 146 ? 43.074 -10.381 -56.932 1.00 49.72 146 LEU A CA 1
ATOM 1171 C C . LEU A 1 146 ? 43.247 -9.324 -58.039 1.00 49.72 146 LEU A C 1
ATOM 1173 O O . LEU A 1 146 ? 43.300 -8.141 -57.699 1.00 49.72 146 LEU A O 1
ATOM 1177 N N . PRO A 1 147 ? 43.386 -9.740 -59.314 1.00 59.53 147 PRO A N 1
ATOM 1178 C CA . PRO A 1 147 ? 43.472 -8.833 -60.457 1.00 59.53 147 PRO A CA 1
ATOM 1179 C C . PRO A 1 147 ? 42.156 -8.098 -60.730 1.00 59.53 147 PRO A C 1
ATOM 1181 O O . PRO A 1 147 ? 41.080 -8.663 -60.421 1.00 59.53 147 PRO A O 1
#

Organism: NCBI:txid51022